Protein AF-A0A5P9HHG1-F1 (afdb_monomer)

pLDDT: mean 87.84, std 10.75, range [48.22, 95.69]

Foldseek 3Di:
DDDDPVNVVVVVVVVLVVPADAWDWDWDDDPNDTPDIDTGHDDDDDPDD

Secondary structure (DSSP, 8-state):
----HHHHHHHHHHHHHHH-SSEEEEEEEETTEEEEEEEEE-PPPP---

Radius of gyration: 15.06 Å; Cα contacts (8 Å, |Δi|>4): 36; chains: 1; bounding box: 34×15×52 Å

Structure (mmCIF, N/CA/C/O backbone):
data_AF-A0A5P9HHG1-F1
#
_entry.id   AF-A0A5P9HHG1-F1
#
loop_
_atom_site.group_PDB
_atom_site.id
_atom_site.type_symbol
_atom_site.label_atom_id
_atom_site.label_alt_id
_atom_site.label_comp_id
_atom_site.label_asym_id
_atom_site.label_entity_id
_atom_site.label_seq_id
_atom_site.pdbx_PDB_ins_code
_atom_site.Cartn_x
_atom_site.Cartn_y
_atom_site.Cartn_z
_atom_site.occupancy
_atom_site.B_iso_or_equiv
_atom_site.auth_seq_id
_atom_site.auth_comp_id
_atom_site.auth_asym_id
_atom_site.auth_atom_id
_atom_site.pdbx_PDB_model_num
ATOM 1 N N . MET A 1 1 ? 5.958 0.688 22.649 1.00 48.22 1 MET A N 1
ATOM 2 C CA . MET A 1 1 ? 4.775 1.456 22.203 1.00 48.22 1 MET A CA 1
ATOM 3 C C . MET A 1 1 ? 3.970 0.533 21.304 1.00 48.22 1 MET A C 1
ATOM 5 O O . MET A 1 1 ? 4.590 -0.132 20.486 1.00 48.22 1 MET A O 1
ATOM 9 N N . LYS A 1 2 ? 2.660 0.362 21.530 1.00 53.06 2 LYS A N 1
ATOM 10 C CA . LYS A 1 2 ? 1.832 -0.489 20.659 1.00 53.06 2 LYS A CA 1
ATOM 11 C C . LYS A 1 2 ? 1.623 0.275 19.354 1.00 53.06 2 LYS A C 1
ATOM 13 O O . LYS 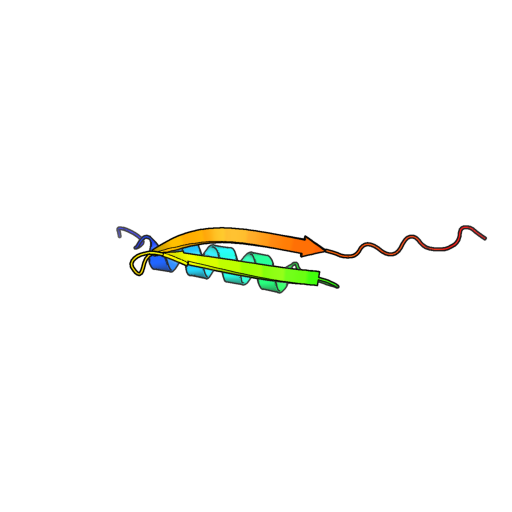A 1 2 ? 0.945 1.294 19.379 1.00 53.06 2 LYS A O 1
ATOM 18 N N . GLN A 1 3 ? 2.254 -0.187 18.281 1.00 62.28 3 GLN A N 1
ATOM 19 C CA . GLN A 1 3 ? 1.957 0.279 16.933 1.00 62.28 3 GLN A CA 1
ATOM 20 C C . GLN A 1 3 ? 0.465 0.015 16.683 1.00 62.28 3 GLN A C 1
ATOM 22 O O . GLN A 1 3 ? -0.047 -1.054 17.028 1.00 62.28 3 GLN A O 1
ATOM 27 N N . THR A 1 4 ? -0.261 1.019 16.210 1.00 82.25 4 THR A N 1
ATOM 28 C CA . THR A 1 4 ? -1.661 0.852 15.824 1.00 82.25 4 THR A CA 1
ATOM 29 C C . THR A 1 4 ? -1.725 0.045 14.529 1.00 82.25 4 THR A C 1
ATOM 31 O O . THR A 1 4 ? -0.857 0.180 13.670 1.00 82.25 4 THR A O 1
ATOM 34 N N . GLU A 1 5 ? -2.774 -0.765 14.363 1.00 80.88 5 GLU A N 1
ATOM 35 C CA . GLU A 1 5 ? -3.030 -1.548 13.137 1.00 80.88 5 GLU A CA 1
ATOM 36 C C . GLU A 1 5 ? -2.920 -0.681 11.865 1.00 80.88 5 GLU A C 1
ATOM 38 O O . GLU A 1 5 ? -2.450 -1.127 10.823 1.00 80.88 5 GLU A O 1
ATOM 43 N N . TRP A 1 6 ? -3.282 0.600 11.976 1.00 84.44 6 TRP A N 1
ATOM 44 C CA . TRP A 1 6 ? -3.189 1.575 10.897 1.00 84.44 6 TRP A CA 1
ATOM 45 C C . TRP A 1 6 ? -1.753 1.950 10.517 1.00 84.44 6 TRP A C 1
ATOM 47 O O . TRP A 1 6 ? -1.437 2.053 9.334 1.00 84.44 6 TRP A O 1
ATOM 57 N N . GLU A 1 7 ? -0.870 2.148 11.493 1.00 87.75 7 GLU A N 1
ATOM 58 C CA . GLU A 1 7 ? 0.528 2.505 11.226 1.00 87.75 7 GLU A CA 1
ATOM 59 C C . GLU A 1 7 ? 1.276 1.356 10.536 1.00 87.75 7 GLU A C 1
ATOM 61 O O . GLU A 1 7 ? 2.079 1.603 9.634 1.00 87.75 7 GLU A O 1
ATOM 66 N N . ASP A 1 8 ? 0.958 0.108 10.890 1.00 88.50 8 ASP A N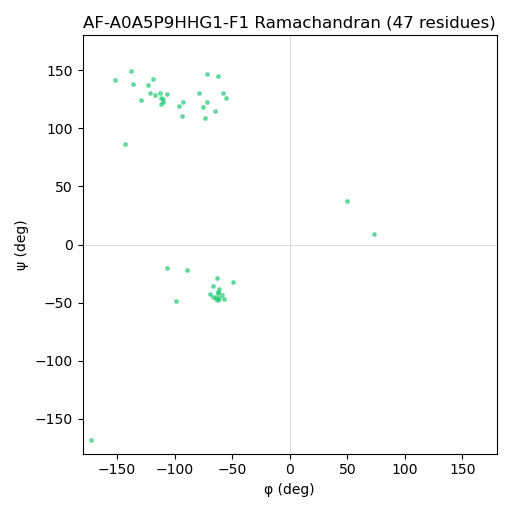 1
ATOM 67 C CA . ASP A 1 8 ? 1.493 -1.074 10.208 1.00 88.50 8 ASP A CA 1
ATOM 68 C C . ASP A 1 8 ? 1.031 -1.136 8.746 1.00 88.50 8 ASP A C 1
ATOM 70 O O . ASP A 1 8 ? 1.843 -1.353 7.841 1.00 88.50 8 ASP A O 1
ATOM 74 N N . VAL A 1 9 ? -0.259 -0.882 8.493 1.00 89.69 9 VAL A N 1
ATOM 75 C CA . VAL A 1 9 ? -0.823 -0.832 7.135 1.00 89.69 9 VAL A CA 1
ATOM 76 C C . VAL A 1 9 ? -0.173 0.272 6.305 1.00 89.69 9 VAL A C 1
ATOM 78 O O . VAL A 1 9 ? 0.220 0.024 5.164 1.00 89.69 9 VAL A O 1
ATOM 81 N N . VAL A 1 10 ? -0.019 1.474 6.867 1.00 91.94 10 VAL A N 1
ATOM 82 C CA . VAL A 1 10 ? 0.621 2.605 6.182 1.00 91.94 10 VAL A CA 1
ATOM 83 C C . VA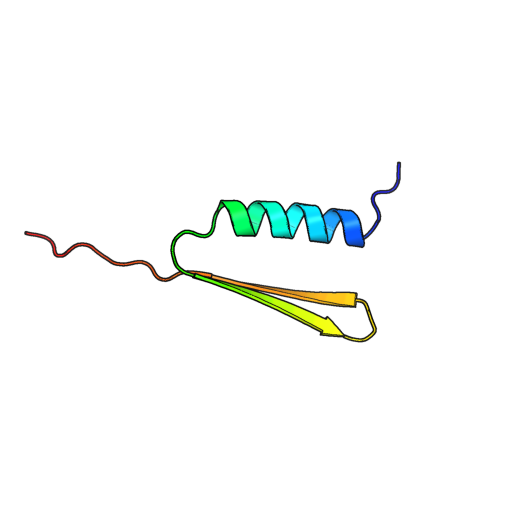L A 1 10 ? 2.075 2.279 5.854 1.00 91.94 10 VAL A C 1
ATOM 85 O O . VAL A 1 10 ? 2.478 2.418 4.700 1.00 91.94 10 VAL A O 1
ATOM 88 N N . SER A 1 11 ? 2.845 1.761 6.817 1.00 93.69 11 SER A N 1
ATOM 89 C CA . SER A 1 11 ? 4.244 1.391 6.579 1.00 93.69 11 SER A CA 1
ATOM 90 C C . SER A 1 11 ? 4.374 0.303 5.509 1.00 93.69 11 SER A C 1
ATOM 92 O O . SER A 1 11 ? 5.280 0.342 4.672 1.00 93.69 11 SER A O 1
ATOM 94 N N . HIS A 1 12 ? 3.457 -0.667 5.495 1.00 92.06 12 HIS A N 1
ATOM 95 C CA . HIS A 1 12 ? 3.445 -1.708 4.475 1.00 92.06 12 HIS A CA 1
ATOM 96 C C . HIS A 1 12 ? 3.117 -1.139 3.087 1.00 92.06 12 HIS A C 1
ATOM 98 O O . HIS A 1 12 ? 3.822 -1.431 2.118 1.00 92.06 12 HIS A O 1
ATOM 104 N N . LEU A 1 13 ? 2.102 -0.276 2.995 1.00 94.06 13 LEU A N 1
ATOM 105 C CA . LEU A 1 13 ? 1.696 0.369 1.749 1.00 94.06 13 LEU A CA 1
ATOM 106 C C . LEU A 1 13 ? 2.807 1.258 1.173 1.00 94.06 13 LEU A C 1
ATOM 108 O O . LEU A 1 13 ? 3.067 1.198 -0.029 1.00 94.06 13 LEU A O 1
ATOM 112 N N . GLU A 1 14 ? 3.509 2.023 2.011 1.00 95.06 14 GLU A N 1
ATOM 113 C CA . GLU A 1 14 ? 4.662 2.830 1.593 1.00 95.06 14 GLU A CA 1
ATOM 114 C C . GLU A 1 14 ? 5.754 1.971 0.945 1.00 95.06 14 GLU A C 1
ATOM 116 O O . GLU A 1 14 ? 6.236 2.290 -0.146 1.00 95.06 14 GLU A O 1
ATOM 121 N N . ARG A 1 15 ? 6.109 0.838 1.565 1.00 94.88 15 ARG A N 1
ATOM 122 C CA . ARG A 1 15 ? 7.101 -0.098 1.006 1.00 94.88 15 ARG A CA 1
ATOM 123 C C . ARG A 1 15 ? 6.639 -0.681 -0.325 1.00 94.88 15 ARG A C 1
ATOM 125 O O . ARG A 1 15 ? 7.433 -0.811 -1.259 1.00 94.88 15 ARG A O 1
ATOM 132 N N . MET A 1 16 ? 5.356 -1.023 -0.437 1.00 93.56 16 MET A N 1
ATOM 133 C CA . MET A 1 16 ? 4.795 -1.536 -1.684 1.00 93.56 16 MET A CA 1
ATOM 134 C C . MET A 1 16 ? 4.866 -0.481 -2.789 1.00 93.56 16 MET A C 1
ATOM 136 O O . MET A 1 16 ? 5.352 -0.800 -3.875 1.00 93.56 16 MET A O 1
ATOM 140 N N . LEU A 1 17 ? 4.473 0.764 -2.504 1.00 93.38 17 LEU A N 1
ATOM 141 C CA . LEU A 1 17 ? 4.534 1.886 -3.446 1.00 93.38 17 LEU A CA 1
ATOM 142 C C . LEU A 1 17 ? 5.960 2.145 -3.942 1.00 93.38 17 LEU A C 1
ATOM 144 O O . LEU A 1 17 ? 6.161 2.302 -5.142 1.00 93.38 17 LEU A O 1
ATOM 148 N N . GLN A 1 18 ? 6.957 2.111 -3.052 1.00 94.38 18 GLN A N 1
ATOM 149 C CA . GLN A 1 18 ? 8.368 2.279 -3.427 1.00 94.38 18 GLN A CA 1
ATOM 150 C C . GLN A 1 18 ? 8.883 1.164 -4.350 1.00 94.38 18 GLN A C 1
ATOM 152 O O . GLN A 1 18 ? 9.804 1.378 -5.137 1.00 94.38 18 GLN A O 1
ATOM 157 N N . SER A 1 19 ? 8.308 -0.037 -4.250 1.00 92.19 19 SER A N 1
ATOM 158 C CA . SER A 1 19 ? 8.742 -1.201 -5.026 1.00 92.19 19 SER A CA 1
ATOM 159 C C . SER A 1 19 ? 8.054 -1.346 -6.386 1.00 92.19 19 SER A C 1
ATOM 161 O O . SER A 1 19 ? 8.584 -2.050 -7.247 1.00 92.19 19 SER A O 1
ATOM 163 N N . VAL A 1 20 ? 6.873 -0.744 -6.580 1.00 90.94 20 VAL A N 1
ATOM 164 C CA . VAL A 1 20 ? 6.107 -0.877 -7.827 1.00 90.94 20 VAL A CA 1
ATOM 165 C C . VAL A 1 20 ? 6.797 -0.102 -8.941 1.00 90.94 20 VAL A C 1
ATOM 167 O O . VAL A 1 20 ? 6.970 1.109 -8.845 1.00 90.94 20 VAL A O 1
ATOM 170 N N . LYS A 1 21 ? 7.141 -0.785 -10.036 1.00 88.25 21 LYS A N 1
ATOM 171 C CA . LYS A 1 21 ? 7.714 -0.124 -11.225 1.00 88.25 21 LYS A CA 1
ATOM 172 C C . LYS A 1 21 ? 6.678 0.127 -12.310 1.00 88.25 21 LYS A C 1
ATOM 174 O O . LYS A 1 21 ? 6.581 1.229 -12.839 1.00 88.25 21 LYS A O 1
ATOM 179 N N . PHE A 1 22 ? 5.898 -0.897 -12.644 1.00 90.81 22 PHE A N 1
ATOM 180 C CA . PHE A 1 22 ? 4.878 -0.832 -13.691 1.00 90.81 22 PHE A CA 1
ATOM 181 C C . PHE A 1 22 ? 3.675 -1.652 -13.257 1.00 90.81 22 PHE A C 1
ATOM 183 O O . PHE A 1 22 ? 3.585 -2.837 -13.561 1.00 90.81 22 PHE A O 1
ATOM 190 N N . GLY A 1 23 ? 2.756 -1.049 -12.516 1.00 91.81 23 GLY A N 1
ATOM 191 C CA . GLY A 1 23 ? 1.710 -1.816 -11.859 1.00 91.81 23 GLY A CA 1
ATOM 192 C C . GLY A 1 23 ? 0.645 -0.968 -11.194 1.00 91.81 23 GLY A C 1
ATOM 193 O O . GLY A 1 23 ? 0.579 0.242 -11.400 1.00 91.81 23 GLY A O 1
ATOM 194 N N . SER A 1 24 ? -0.178 -1.629 -10.392 1.00 94.69 24 SER A N 1
ATOM 195 C CA . SER A 1 24 ? -1.196 -1.017 -9.546 1.00 94.69 24 SER A CA 1
ATOM 196 C C . SER A 1 24 ? -1.216 -1.691 -8.180 1.00 94.69 24 SER A C 1
ATOM 198 O O . SER A 1 24 ? -0.949 -2.888 -8.062 1.00 94.69 24 SER A O 1
ATOM 200 N N . ILE A 1 25 ? -1.563 -0.922 -7.154 1.00 95.44 25 ILE A N 1
ATOM 201 C CA . ILE A 1 25 ? -1.911 -1.446 -5.835 1.00 95.44 25 ILE A CA 1
ATOM 202 C C . ILE A 1 25 ? -3.397 -1.173 -5.625 1.00 95.44 25 ILE A C 1
ATOM 204 O O . ILE A 1 25 ? -3.843 -0.045 -5.828 1.00 95.44 25 ILE A O 1
ATOM 208 N N . THR A 1 26 ? -4.149 -2.193 -5.226 1.00 95.62 26 THR A N 1
ATOM 209 C CA . THR A 1 26 ? -5.569 -2.093 -4.889 1.00 95.62 26 THR A CA 1
ATOM 210 C C . THR A 1 26 ? -5.737 -2.323 -3.394 1.00 95.62 26 THR A C 1
ATOM 212 O O . THR A 1 26 ? -5.281 -3.333 -2.861 1.00 95.62 26 THR A O 1
ATOM 215 N N . LEU A 1 27 ? -6.400 -1.381 -2.725 1.00 95.69 27 LEU A N 1
ATOM 216 C CA . LEU A 1 27 ? -6.736 -1.446 -1.307 1.00 95.69 27 LEU A CA 1
ATOM 217 C C . LEU A 1 27 ? -8.236 -1.710 -1.162 1.00 95.69 27 LEU A C 1
ATOM 219 O O . LEU A 1 27 ? -9.037 -0.988 -1.754 1.00 95.69 27 LEU A O 1
ATOM 223 N N . VAL A 1 28 ? -8.620 -2.706 -0.365 1.00 95.25 28 VAL A N 1
ATOM 224 C CA . VAL A 1 28 ? -10.029 -2.985 -0.057 1.00 95.25 28 VAL A CA 1
ATOM 225 C C . VAL A 1 28 ? -10.303 -2.632 1.397 1.00 95.25 28 VAL A C 1
ATOM 227 O O . VAL A 1 28 ? -9.665 -3.164 2.310 1.00 95.25 28 VAL A O 1
ATOM 230 N N . VAL A 1 29 ? -11.269 -1.736 1.595 1.00 94.50 29 VA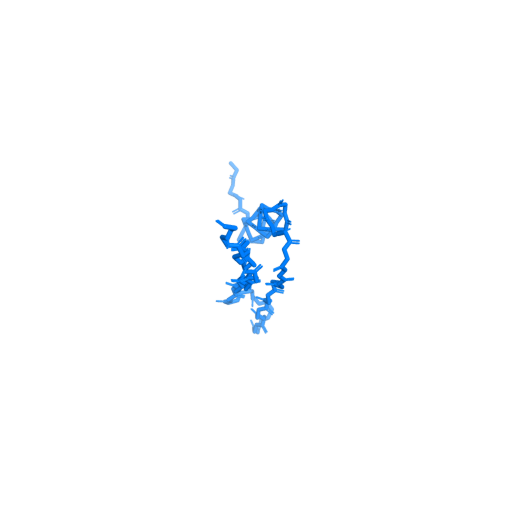L A N 1
ATOM 231 C CA . VAL A 1 29 ? -11.702 -1.257 2.909 1.00 94.50 29 VAL A CA 1
ATOM 232 C C . VAL A 1 29 ? -13.154 -1.661 3.132 1.00 94.50 29 VAL A C 1
ATOM 234 O O . VAL A 1 29 ? -14.008 -1.388 2.290 1.00 94.50 29 VAL A O 1
ATOM 237 N N . GLN A 1 30 ? -13.430 -2.294 4.268 1.00 93.62 30 GLN A N 1
ATOM 238 C CA . GLN A 1 30 ? -14.774 -2.651 4.721 1.00 93.62 30 GLN A CA 1
ATOM 239 C C . GLN A 1 30 ? -14.895 -2.314 6.206 1.00 93.62 30 GLN A C 1
ATOM 241 O O . GLN A 1 30 ? -13.941 -2.495 6.959 1.00 93.62 30 GLN A O 1
ATOM 246 N N . ASP A 1 31 ? -16.035 -1.754 6.616 1.00 94.44 31 ASP A N 1
ATOM 247 C CA . ASP A 1 31 ? -16.305 -1.348 8.005 1.00 94.44 31 ASP A CA 1
ATOM 248 C C . ASP A 1 31 ? -15.197 -0.483 8.640 1.00 94.44 31 ASP A C 1
ATOM 250 O O . ASP A 1 31 ? -14.849 -0.621 9.812 1.00 94.44 31 ASP A O 1
ATOM 254 N N . GLY A 1 32 ? -14.605 0.413 7.842 1.00 88.38 32 GLY A N 1
ATOM 255 C CA . GLY A 1 32 ? -13.532 1.308 8.285 1.00 88.38 32 GLY A CA 1
ATOM 256 C C . GLY A 1 32 ? -12.175 0.629 8.504 1.00 88.38 32 GLY A C 1
ATOM 257 O O . GLY A 1 32 ? -11.263 1.273 9.017 1.00 88.38 32 GLY A O 1
ATOM 258 N N . LYS A 1 33 ? -12.019 -0.641 8.109 1.00 88.81 33 LYS A N 1
ATOM 259 C CA . LYS A 1 33 ? -10.773 -1.407 8.222 1.00 88.81 33 LYS A CA 1
ATOM 260 C C . LYS A 1 33 ? -10.264 -1.845 6.862 1.00 88.81 33 LYS A C 1
ATOM 262 O O . LYS A 1 33 ? -11.033 -2.222 5.979 1.00 88.81 33 LYS A O 1
ATOM 267 N N . VAL A 1 34 ? -8.947 -1.823 6.702 1.00 91.81 34 VAL A N 1
ATOM 268 C CA . VAL A 1 34 ? -8.290 -2.415 5.536 1.00 91.81 34 VAL A CA 1
A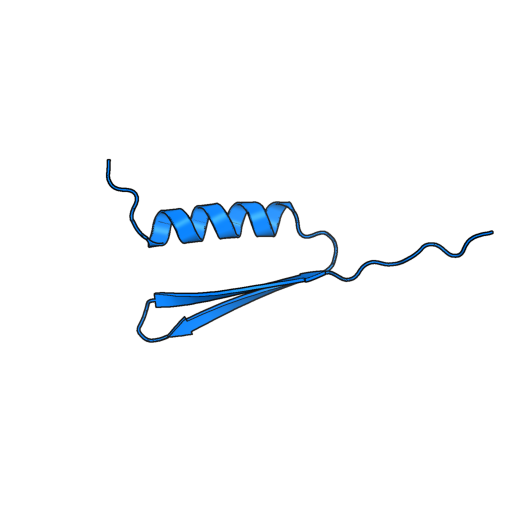TOM 269 C C . VAL A 1 34 ? -8.302 -3.925 5.710 1.00 91.81 34 VAL A C 1
ATOM 271 O O . VAL A 1 34 ? -7.714 -4.443 6.653 1.00 91.81 34 VAL A O 1
ATOM 274 N N . ILE A 1 35 ? -8.965 -4.624 4.795 1.00 93.44 35 ILE A N 1
ATOM 275 C CA . ILE A 1 35 ? -9.082 -6.087 4.844 1.00 93.44 35 ILE A CA 1
ATOM 276 C C . ILE A 1 35 ? -8.213 -6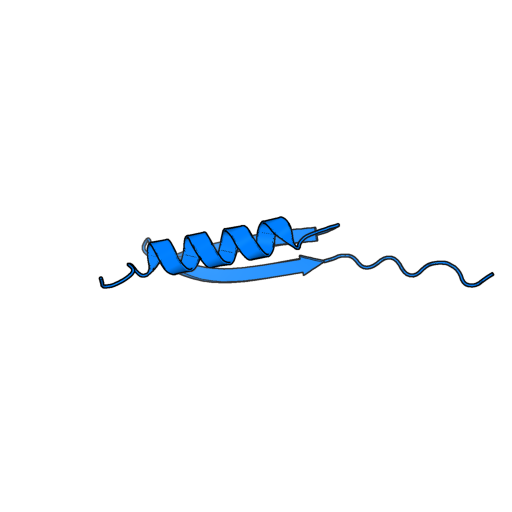.785 3.796 1.00 93.44 35 ILE A C 1
ATOM 278 O O . ILE A 1 35 ? -7.907 -7.965 3.941 1.00 93.44 35 ILE A O 1
ATOM 282 N N . GLN A 1 36 ? -7.808 -6.073 2.740 1.00 93.94 36 GLN A N 1
ATOM 283 C CA . GLN A 1 36 ? -6.988 -6.628 1.666 1.00 93.94 36 GLN A CA 1
ATOM 284 C C . GLN A 1 36 ? -6.134 -5.543 1.011 1.00 93.94 36 GLN A C 1
ATOM 286 O O . GLN A 1 36 ? -6.592 -4.422 0.775 1.00 93.94 36 GLN A O 1
ATOM 291 N N . ILE A 1 37 ? -4.901 -5.919 0.669 1.00 94.44 37 ILE A N 1
ATOM 292 C CA . ILE A 1 37 ? -3.987 -5.144 -0.170 1.00 94.44 37 ILE A CA 1
ATOM 293 C C .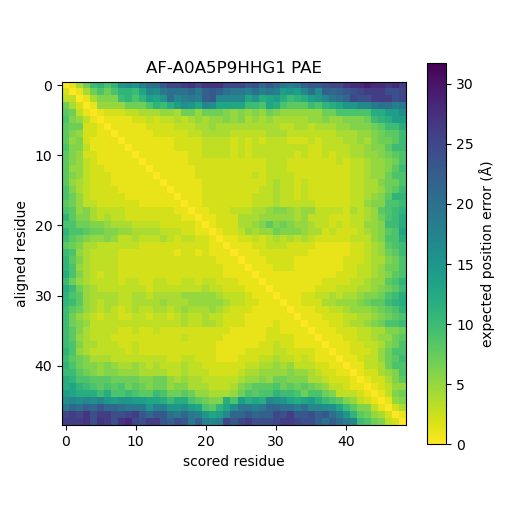 ILE A 1 37 ? -3.483 -6.072 -1.274 1.00 94.44 37 ILE A C 1
ATOM 295 O O . ILE A 1 37 ? -2.929 -7.131 -0.989 1.00 94.44 37 ILE A O 1
ATOM 299 N N . GLU A 1 38 ? -3.664 -5.686 -2.531 1.00 94.88 38 GLU A N 1
ATOM 300 C CA . GLU A 1 38 ? -3.227 -6.462 -3.691 1.00 94.88 38 GLU A CA 1
ATOM 301 C C . GLU A 1 38 ? -2.265 -5.635 -4.544 1.00 94.88 38 GLU A C 1
ATOM 303 O O . GLU A 1 38 ? -2.566 -4.495 -4.891 1.00 94.88 38 GLU A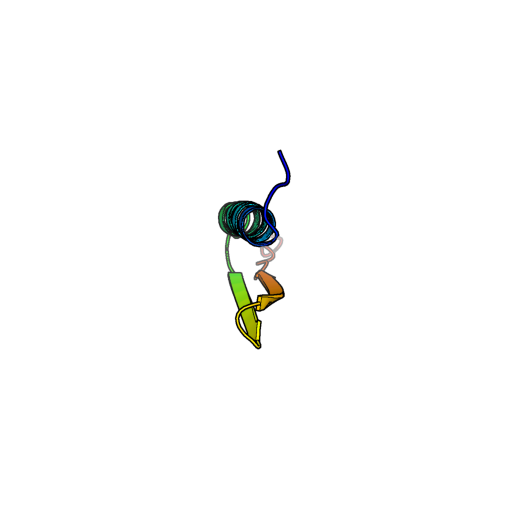 O 1
ATOM 308 N N . LYS A 1 39 ? -1.108 -6.200 -4.907 1.00 93.88 39 LYS A N 1
ATOM 309 C CA . LYS A 1 39 ? -0.132 -5.577 -5.813 1.00 93.88 39 LYS A CA 1
ATOM 310 C C . LYS A 1 39 ? -0.084 -6.352 -7.123 1.00 93.88 39 LYS A C 1
ATOM 312 O O . LYS A 1 39 ? 0.278 -7.522 -7.138 1.00 93.88 39 LYS A O 1
ATOM 317 N N . ASN A 1 40 ? -0.370 -5.664 -8.221 1.00 94.31 40 ASN 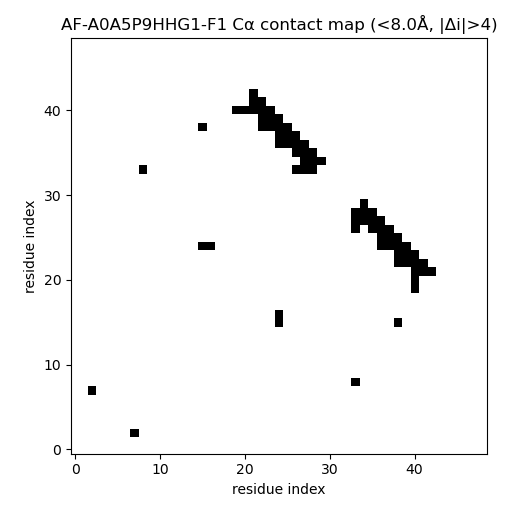A N 1
ATOM 318 C CA . ASN A 1 40 ? -0.279 -6.187 -9.577 1.00 94.31 40 ASN A CA 1
ATOM 319 C C . ASN A 1 40 ? 0.881 -5.514 -10.314 1.00 94.31 40 ASN A C 1
ATOM 321 O O . ASN A 1 40 ? 0.905 -4.290 -10.417 1.00 94.31 40 ASN A O 1
ATOM 325 N N . GLU A 1 41 ? 1.820 -6.288 -10.865 1.00 92.88 41 GLU A N 1
ATOM 326 C CA . GLU A 1 41 ? 2.934 -5.765 -11.669 1.00 92.88 41 GLU A CA 1
ATOM 327 C C . GLU A 1 41 ? 2.978 -6.372 -13.071 1.00 92.88 41 GLU A C 1
ATOM 329 O O . GLU A 1 41 ? 2.825 -7.574 -13.273 1.00 92.88 41 GLU A O 1
ATOM 334 N N . LYS A 1 42 ? 3.234 -5.515 -14.057 1.00 90.19 42 LYS A N 1
ATOM 335 C CA . LYS A 1 42 ? 3.465 -5.877 -15.451 1.00 90.19 42 LYS A CA 1
ATOM 336 C C . LYS A 1 42 ? 4.961 -6.027 -15.677 1.00 90.19 42 LYS A C 1
ATOM 338 O O . LYS A 1 42 ? 5.697 -5.042 -15.726 1.00 90.19 42 LYS A O 1
ATOM 343 N N . VAL A 1 43 ? 5.400 -7.261 -15.892 1.00 88.00 43 VAL A N 1
ATOM 344 C CA . VAL A 1 43 ? 6.772 -7.560 -16.308 1.00 88.00 43 VAL A CA 1
ATOM 345 C C . VAL A 1 43 ? 6.820 -7.623 -17.833 1.00 88.00 43 VAL A C 1
ATOM 347 O O . VAL A 1 43 ? 6.098 -8.398 -18.456 1.00 88.00 43 VAL A O 1
ATOM 350 N N . ARG A 1 44 ? 7.670 -6.797 -18.453 1.00 84.56 44 ARG A N 1
ATOM 351 C CA . ARG A 1 44 ? 7.974 -6.897 -19.886 1.00 84.56 44 ARG A CA 1
ATOM 352 C C . ARG A 1 44 ? 9.246 -7.711 -20.055 1.00 84.56 44 ARG A C 1
ATOM 354 O O . ARG A 1 44 ? 10.301 -7.305 -19.578 1.00 84.56 44 ARG A O 1
ATOM 361 N N . LEU A 1 45 ? 9.142 -8.835 -20.749 1.00 86.56 45 LEU A N 1
ATOM 362 C CA . LEU A 1 45 ? 10.308 -9.619 -21.128 1.00 86.56 45 LEU A CA 1
ATOM 363 C C . LEU A 1 45 ? 10.967 -8.954 -22.347 1.00 86.56 45 LEU A C 1
ATOM 365 O O . LEU A 1 45 ? 10.258 -8.619 -23.304 1.00 86.56 45 LEU A O 1
ATOM 369 N N . PRO A 1 46 ? 12.288 -8.712 -22.332 1.00 82.75 46 PRO A N 1
ATOM 370 C CA . PRO A 1 46 ? 12.979 -8.236 -23.520 1.00 82.75 46 PRO A CA 1
ATOM 371 C C . PRO A 1 46 ? 12.859 -9.284 -24.635 1.00 82.75 46 PRO A C 1
ATOM 373 O O . PRO A 1 46 ? 12.869 -10.487 -24.373 1.00 82.75 46 PRO A O 1
ATOM 376 N N . LYS A 1 47 ? 12.757 -8.842 -25.895 1.00 77.81 47 LYS A N 1
ATOM 377 C CA . LYS A 1 47 ? 12.964 -9.750 -27.029 1.00 77.81 47 LYS A CA 1
ATOM 378 C C . LYS A 1 47 ? 14.425 -10.189 -26.983 1.00 77.81 47 LYS A C 1
ATOM 380 O O . LYS A 1 47 ? 15.304 -9.342 -27.151 1.00 77.81 47 LYS A O 1
ATOM 385 N N . ASN A 1 48 ? 14.676 -11.476 -26.753 1.00 73.69 48 ASN A N 1
ATOM 386 C CA . ASN A 1 48 ? 15.999 -12.040 -26.999 1.00 73.69 48 ASN A CA 1
ATOM 387 C C . ASN A 1 48 ? 16.370 -11.730 -28.459 1.00 73.69 48 ASN A C 1
ATOM 389 O O . ASN A 1 48 ? 15.559 -11.967 -29.360 1.00 73.69 48 ASN A O 1
ATOM 393 N N . LYS A 1 49 ? 17.534 -11.101 -28.649 1.00 60.66 49 LYS A N 1
ATOM 394 C CA . LYS A 1 49 ? 18.153 -10.918 -29.964 1.00 60.66 49 LYS A CA 1
ATOM 395 C C . LYS A 1 49 ? 18.823 -12.211 -30.396 1.00 60.66 49 LYS A C 1
ATOM 397 O O . LYS A 1 49 ? 19.368 -12.891 -29.499 1.00 60.66 49 LYS A O 1
#

Solvent-accessible surface area (backbone atoms only — not comparable to full-atom values): 3328 Å² total; per-residue (Å²): 131,87,78,50,76,62,57,55,50,50,56,51,50,54,54,52,59,75,65,58,86,48,63,52,75,51,77,43,71,56,96,94,36,80,79,46,79,45,80,48,74,66,84,80,80,78,81,84,128

Nearest PDB structures (foldseek):
  6ahy-assembly3_F  TM=3.999E-01  e=3.319E+00  Homo sapiens
  3fb9-assembly1_A  TM=4.019E-01  e=7.878E+00  Streptococcus pneumoniae TIGR4
  8tzp-assembly1_A  TM=3.829E-01  e=6.897E+00  Homo sapiens

Sequence (49 aa):
MKQTEWEDVVSHLERMLQSVKFGSITLVVQDGKVIQIEKNEKVRLPKNK

Mean predicted aligned error: 5.66 Å